Protein AF-A0AAC9FLJ7-F1 (afdb_monomer_lite)

Sequence (119 aa):
MMAVKTKLELVAYHLITGGRGGVSALTGLAKLRDLNLRNGVSDLRAAGVSICDEYFEHQHSGGGIARMKRYWPESADDVLKLVALVNLKRAKRNEEPISPEQVAKYLKPYEETPTEAGE

Foldseek 3Di:
DQDDDDLLLVLLVQQLVCAPVFDWCPPPVVVVVPRDSVVSVVVLVVVVFDKDKDWDWDQDPVGDIDIIMTIHGPALVSNVVSQVVNQVRCVVRVHDGQDPVSSCVSRVSHVDDPPPPDD

Organism: Aeromonas veronii (NCBI:txid654)

pLDDT: mean 85.02, std 15.68, range [38.78, 97.75]

Structure (mmCIF, N/CA/C/O backbone):
data_AF-A0AAC9FLJ7-F1
#
_entry.id   AF-A0AAC9FLJ7-F1
#
loop_
_atom_site.group_PDB
_atom_site.id
_atom_site.type_symbol
_atom_site.label_atom_id
_atom_site.label_alt_id
_atom_site.label_comp_id
_atom_site.label_asym_id
_atom_site.label_entity_id
_atom_site.label_seq_id
_atom_site.pdbx_PDB_ins_code
_atom_site.Cartn_x
_atom_site.Cartn_y
_atom_site.Cartn_z
_atom_site.occupancy
_atom_site.B_iso_or_equiv
_atom_site.auth_seq_id
_atom_site.auth_comp_id
_atom_site.auth_asym_id
_atom_site.auth_atom_id
_atom_site.pdbx_PDB_model_num
ATOM 1 N N . MET A 1 1 ? 0.518 -17.048 20.898 1.00 41.00 1 MET A N 1
ATOM 2 C CA . MET A 1 1 ? 1.008 -17.166 19.506 1.00 41.00 1 MET A CA 1
ATOM 3 C C . MET A 1 1 ? 0.953 -15.776 18.891 1.00 41.00 1 MET A C 1
ATOM 5 O O . MET A 1 1 ? -0.139 -15.230 18.813 1.00 41.00 1 MET A O 1
ATOM 9 N N . MET A 1 2 ? 2.087 -15.158 18.546 1.00 47.44 2 MET A N 1
ATOM 10 C CA . MET A 1 2 ? 2.060 -13.887 17.811 1.00 47.44 2 MET A CA 1
ATOM 11 C C . MET A 1 2 ? 1.547 -14.166 16.399 1.00 47.44 2 MET A C 1
ATOM 13 O O . MET A 1 2 ? 2.161 -14.929 15.656 1.00 47.44 2 MET A O 1
ATOM 17 N N . ALA A 1 3 ? 0.383 -13.621 16.055 1.00 60.41 3 ALA A N 1
ATOM 18 C CA . ALA A 1 3 ? -0.174 -13.775 14.721 1.00 60.41 3 ALA A CA 1
ATOM 19 C C . ALA A 1 3 ? 0.723 -13.040 13.712 1.00 60.41 3 ALA A C 1
ATOM 21 O O . ALA A 1 3 ? 1.057 -11.872 13.886 1.00 60.41 3 ALA A O 1
ATOM 22 N N . VAL A 1 4 ? 1.146 -13.740 12.664 1.00 69.19 4 VAL A N 1
ATOM 23 C CA . VAL A 1 4 ? 2.045 -13.189 11.643 1.00 69.19 4 VAL A CA 1
ATOM 24 C C . VAL A 1 4 ? 1.285 -12.162 10.796 1.00 69.19 4 VAL A C 1
ATOM 26 O O . VAL A 1 4 ? 0.116 -12.369 10.458 1.00 69.19 4 VAL A O 1
ATOM 29 N N . LYS A 1 5 ? 1.939 -11.048 10.438 1.00 76.88 5 LYS A N 1
ATOM 30 C CA . LYS A 1 5 ? 1.379 -10.061 9.500 1.00 76.88 5 LYS A CA 1
ATOM 31 C C . LYS A 1 5 ? 0.983 -10.742 8.193 1.00 76.88 5 LYS A C 1
ATOM 33 O O . LYS A 1 5 ? 1.746 -11.525 7.628 1.00 76.88 5 LYS A O 1
ATOM 38 N N . THR A 1 6 ? -0.213 -10.436 7.699 1.00 83.00 6 THR A N 1
ATOM 39 C CA . THR A 1 6 ? -0.684 -11.034 6.440 1.00 83.00 6 THR A CA 1
ATOM 40 C C . THR A 1 6 ? 0.058 -10.433 5.248 1.00 83.00 6 THR A C 1
ATOM 42 O O . THR A 1 6 ? 0.467 -9.274 5.290 1.00 83.00 6 THR A O 1
ATOM 45 N N . LYS A 1 7 ? 0.180 -11.187 4.149 1.00 84.88 7 LYS A N 1
ATOM 46 C CA . LYS A 1 7 ? 0.806 -10.680 2.915 1.00 84.88 7 LYS A CA 1
ATOM 47 C C . LYS A 1 7 ? 0.145 -9.384 2.431 1.00 84.88 7 LYS A C 1
ATOM 49 O O . LYS A 1 7 ? 0.835 -8.421 2.120 1.00 84.88 7 LYS A O 1
ATOM 54 N N . LEU A 1 8 ? -1.188 -9.345 2.442 1.00 88.31 8 LEU A N 1
ATOM 55 C CA . LEU A 1 8 ? -1.965 -8.185 2.005 1.00 88.31 8 LEU A CA 1
ATOM 56 C C . LEU A 1 8 ? -1.710 -6.944 2.874 1.00 88.31 8 LEU A C 1
ATOM 58 O O . LEU A 1 8 ? -1.588 -5.841 2.356 1.00 88.31 8 LEU A O 1
ATOM 62 N N . GLU A 1 9 ? -1.574 -7.127 4.189 1.00 90.94 9 GLU A N 1
ATOM 63 C CA . GLU A 1 9 ? -1.222 -6.043 5.112 1.00 90.94 9 GLU A CA 1
ATOM 64 C C . GLU A 1 9 ? 0.174 -5.488 4.840 1.00 90.94 9 GLU A C 1
ATOM 66 O O . GLU A 1 9 ? 0.360 -4.277 4.864 1.00 90.94 9 GLU A O 1
ATOM 71 N N . LEU A 1 10 ? 1.152 -6.358 4.573 1.00 89.56 10 LEU A N 1
ATOM 72 C CA . LEU A 1 10 ? 2.508 -5.925 4.241 1.00 89.56 10 LEU A CA 1
ATOM 73 C C . LEU A 1 10 ? 2.520 -5.129 2.936 1.00 89.56 10 LEU A C 1
ATOM 75 O O . LEU A 1 10 ? 3.129 -4.066 2.886 1.00 89.56 10 LEU A O 1
ATOM 79 N N . VAL A 1 11 ? 1.809 -5.598 1.905 1.00 90.81 11 VAL A N 1
ATOM 80 C CA . VAL A 1 11 ? 1.676 -4.863 0.639 1.00 90.81 11 VAL A CA 1
ATOM 81 C C . VAL A 1 11 ? 1.020 -3.502 0.862 1.00 90.81 11 VAL A C 1
ATOM 83 O O . VAL A 1 11 ? 1.559 -2.495 0.404 1.00 90.81 11 VAL A O 1
ATOM 86 N N . ALA A 1 12 ? -0.087 -3.455 1.608 1.00 93.81 12 ALA A N 1
ATOM 87 C CA . ALA A 1 12 ? -0.755 -2.202 1.934 1.00 93.81 12 ALA A CA 1
ATOM 88 C C . ALA A 1 12 ? 0.180 -1.250 2.686 1.00 93.81 12 ALA A C 1
ATOM 90 O O . ALA A 1 12 ? 0.339 -0.110 2.268 1.00 93.81 12 ALA A O 1
ATOM 91 N N . TYR A 1 13 ? 0.865 -1.737 3.727 1.00 93.19 13 TYR A N 1
ATOM 92 C CA . TYR A 1 13 ? 1.820 -0.955 4.508 1.00 93.19 13 TYR A CA 1
ATOM 93 C C . TYR A 1 13 ? 2.966 -0.401 3.650 1.00 93.19 13 TYR A C 1
ATOM 95 O O . TYR A 1 13 ? 3.334 0.764 3.782 1.00 93.19 13 TYR A O 1
ATOM 103 N N . HIS A 1 14 ? 3.501 -1.199 2.727 1.00 91.62 14 HIS A N 1
ATOM 104 C CA . HIS A 1 14 ? 4.546 -0.731 1.824 1.00 91.62 14 HIS A CA 1
ATOM 105 C C . HIS A 1 14 ? 4.042 0.361 0.873 1.00 91.62 14 HIS A C 1
ATOM 107 O O . HIS A 1 14 ? 4.728 1.372 0.730 1.00 91.62 14 HIS A O 1
ATOM 113 N N . LEU A 1 15 ? 2.839 0.225 0.305 1.00 93.69 15 LEU A N 1
ATOM 114 C CA . LEU A 1 15 ? 2.234 1.250 -0.557 1.00 93.69 15 LEU A CA 1
ATOM 115 C C . LEU A 1 15 ? 2.066 2.597 0.164 1.00 93.69 15 LEU A C 1
ATOM 117 O O . LEU A 1 15 ? 2.451 3.623 -0.393 1.00 93.69 15 LEU A O 1
ATOM 121 N N . ILE A 1 16 ? 1.577 2.608 1.412 1.00 95.00 16 ILE A N 1
ATOM 122 C CA . ILE A 1 16 ? 1.467 3.859 2.191 1.00 95.00 16 ILE A CA 1
ATOM 123 C C . ILE A 1 16 ? 2.838 4.467 2.493 1.00 95.00 16 ILE A C 1
ATOM 125 O O . ILE A 1 16 ? 3.019 5.673 2.362 1.00 95.00 16 ILE A O 1
ATOM 129 N N . THR A 1 17 ? 3.821 3.644 2.871 1.00 92.62 17 THR A N 1
ATOM 130 C CA . THR A 1 17 ? 5.171 4.151 3.175 1.00 92.62 17 THR A CA 1
ATOM 131 C C . THR A 1 17 ? 5.928 4.650 1.945 1.00 92.62 17 THR A C 1
ATOM 133 O O . THR A 1 17 ? 6.757 5.544 2.081 1.00 92.62 17 THR A O 1
ATOM 136 N N . GLY A 1 18 ? 5.658 4.085 0.763 1.00 91.06 18 GLY A N 1
ATOM 137 C CA . GLY A 1 18 ? 6.264 4.511 -0.499 1.00 91.06 18 GLY A CA 1
ATOM 138 C C . GLY A 1 18 ? 5.628 5.774 -1.082 1.00 91.06 18 GLY A C 1
ATOM 139 O O . GLY A 1 18 ? 6.290 6.501 -1.823 1.00 91.06 18 GLY A O 1
ATOM 140 N N . GLY A 1 19 ? 4.367 6.062 -0.735 1.00 91.69 19 GLY A N 1
ATOM 141 C CA . GLY A 1 19 ? 3.639 7.230 -1.235 1.00 91.69 19 GLY A CA 1
ATOM 142 C C . GLY A 1 19 ? 3.657 7.314 -2.767 1.00 91.69 19 GLY A C 1
ATOM 143 O O . GLY A 1 19 ? 3.702 6.288 -3.448 1.00 91.69 19 GLY A O 1
ATOM 144 N N . ARG A 1 20 ? 3.696 8.539 -3.310 1.00 92.12 20 ARG A N 1
ATOM 145 C CA . ARG A 1 20 ? 3.835 8.784 -4.760 1.00 92.12 20 ARG A CA 1
ATOM 146 C C . ARG A 1 20 ? 5.184 8.345 -5.344 1.00 92.12 20 ARG A C 1
ATOM 148 O O . ARG A 1 20 ? 5.287 8.167 -6.550 1.00 92.12 20 ARG A O 1
ATOM 155 N N . GLY A 1 21 ? 6.208 8.135 -4.509 1.00 89.75 21 GLY A N 1
ATOM 156 C CA . GLY A 1 21 ? 7.485 7.551 -4.945 1.00 89.75 21 GLY A CA 1
ATOM 157 C C . GLY A 1 21 ? 7.361 6.075 -5.339 1.00 89.75 21 GLY A C 1
ATOM 158 O O . GLY A 1 21 ? 8.236 5.537 -6.018 1.00 89.75 21 GLY A O 1
ATOM 159 N N . GLY A 1 22 ? 6.256 5.443 -4.941 1.00 90.56 22 GLY A N 1
ATOM 160 C CA . GLY A 1 22 ? 5.875 4.095 -5.309 1.00 90.56 22 GLY A CA 1
ATOM 161 C C . GLY A 1 22 ? 6.759 3.001 -4.721 1.00 90.56 22 GLY A C 1
ATOM 162 O O . GLY A 1 22 ? 7.828 3.217 -4.154 1.00 90.56 22 GLY A O 1
ATOM 163 N N . VAL A 1 23 ? 6.279 1.772 -4.858 1.00 91.00 23 VAL A N 1
ATOM 164 C CA . VAL A 1 23 ? 6.972 0.559 -4.428 1.00 91.00 23 VAL A CA 1
ATOM 165 C C . VAL A 1 23 ? 7.085 -0.416 -5.581 1.00 91.00 23 VAL A C 1
ATOM 167 O O . VAL A 1 23 ? 6.190 -0.550 -6.409 1.00 91.00 23 VAL A O 1
ATOM 170 N N . SER A 1 24 ? 8.202 -1.123 -5.637 1.00 88.00 24 SER A N 1
ATOM 171 C CA . SER A 1 24 ? 8.443 -2.198 -6.592 1.00 88.00 24 SER A CA 1
ATOM 172 C C . SER A 1 24 ? 8.827 -3.473 -5.851 1.00 88.00 24 SER A C 1
ATOM 174 O O . SER A 1 24 ? 9.052 -3.468 -4.640 1.00 88.00 24 SER A O 1
ATOM 176 N N . ALA A 1 25 ? 8.962 -4.579 -6.581 1.00 79.38 25 ALA A N 1
ATOM 177 C CA . ALA A 1 25 ? 9.468 -5.819 -5.996 1.00 79.38 25 ALA A CA 1
ATOM 178 C C . ALA A 1 25 ? 10.900 -5.681 -5.422 1.00 79.38 25 ALA A C 1
ATOM 180 O O . ALA A 1 25 ? 11.312 -6.517 -4.622 1.00 79.38 25 ALA A O 1
ATOM 181 N N . LEU A 1 26 ? 11.640 -4.620 -5.779 1.00 77.31 26 LEU A N 1
ATOM 182 C CA . LEU A 1 26 ? 12.977 -4.329 -5.247 1.00 77.31 26 LEU A CA 1
ATOM 183 C C . LEU A 1 26 ? 12.936 -3.644 -3.874 1.00 77.31 26 LEU A C 1
ATOM 185 O O . LEU A 1 26 ? 13.779 -3.905 -3.016 1.00 77.31 26 LEU A O 1
ATOM 189 N N . THR A 1 27 ? 11.969 -2.753 -3.648 1.00 65.06 27 THR A N 1
ATOM 190 C CA . THR A 1 27 ? 11.897 -1.919 -2.442 1.00 65.06 27 THR A CA 1
ATOM 191 C C . THR A 1 27 ? 11.270 -2.714 -1.296 1.00 65.06 27 THR A C 1
ATOM 193 O O . THR A 1 27 ? 10.072 -2.971 -1.304 1.00 65.06 27 THR A O 1
ATOM 196 N N . GLY A 1 28 ? 12.071 -3.144 -0.317 1.00 51.44 28 GLY A N 1
ATOM 197 C CA . GLY A 1 28 ? 11.617 -3.761 0.943 1.00 51.44 28 GLY A CA 1
ATOM 198 C C . GLY A 1 28 ? 11.099 -5.207 0.860 1.00 51.44 28 GLY A C 1
ATOM 199 O O . GLY A 1 28 ? 11.167 -5.930 1.853 1.00 51.44 28 GLY A O 1
ATOM 200 N N . LEU A 1 29 ? 10.657 -5.665 -0.315 1.00 55.97 29 LEU A N 1
ATOM 201 C CA . LEU A 1 29 ? 10.019 -6.977 -0.502 1.00 55.97 29 LEU A CA 1
ATOM 202 C C . LEU A 1 29 ? 10.985 -8.110 -0.834 1.00 55.97 29 LEU A C 1
ATOM 204 O O . LEU A 1 29 ? 10.654 -9.273 -0.624 1.00 55.97 29 LEU A O 1
ATOM 208 N N . ALA A 1 30 ? 12.207 -7.785 -1.255 1.00 52.59 30 ALA A N 1
ATOM 209 C CA . ALA A 1 30 ? 13.240 -8.770 -1.573 1.00 52.59 30 ALA A CA 1
ATOM 210 C C . ALA A 1 30 ? 13.612 -9.678 -0.379 1.00 52.59 30 ALA A C 1
ATOM 212 O O . ALA A 1 30 ? 14.113 -10.783 -0.568 1.00 52.59 30 ALA A O 1
ATOM 213 N N . LYS A 1 31 ? 13.349 -9.234 0.862 1.00 50.66 31 LY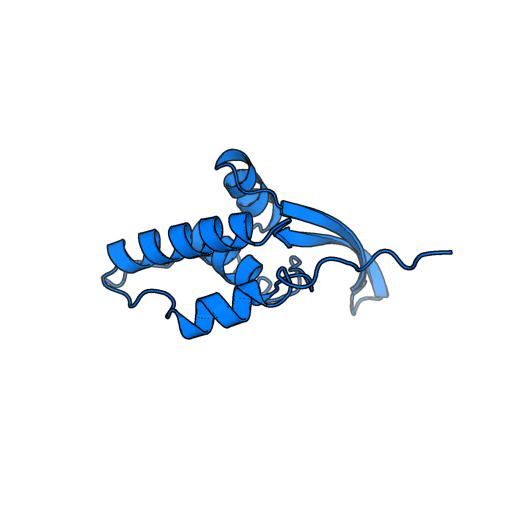S A N 1
ATOM 214 C CA . LYS A 1 31 ? 13.577 -10.022 2.087 1.00 50.66 31 LYS A CA 1
ATOM 215 C C . LYS A 1 31 ? 12.381 -10.900 2.488 1.00 50.66 31 LYS A C 1
ATOM 217 O O . LYS A 1 31 ? 12.520 -11.736 3.376 1.00 50.66 31 LYS A O 1
ATOM 222 N N . LEU A 1 32 ? 11.221 -10.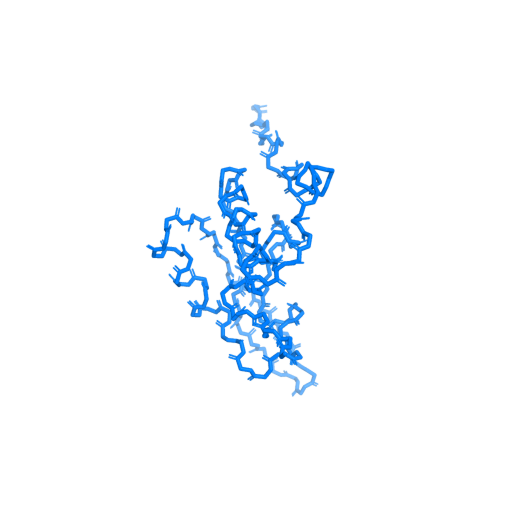739 1.848 1.00 59.75 32 LEU A N 1
ATOM 223 C CA . LEU A 1 32 ? 9.988 -11.466 2.152 1.00 59.75 32 LEU A CA 1
ATOM 224 C C . LEU A 1 32 ? 9.749 -12.518 1.061 1.00 59.75 32 LEU A C 1
ATOM 226 O O . LEU A 1 32 ? 9.028 -12.272 0.098 1.00 59.75 32 LEU A O 1
ATOM 230 N N . ARG A 1 33 ? 10.381 -13.690 1.229 1.00 55.66 33 ARG A N 1
ATOM 231 C CA . ARG A 1 33 ? 10.519 -14.770 0.223 1.00 55.66 33 ARG A CA 1
ATOM 232 C C . ARG A 1 33 ? 9.221 -15.235 -0.463 1.00 55.66 33 ARG A C 1
ATOM 234 O O . ARG A 1 33 ? 9.304 -15.767 -1.560 1.00 55.66 33 ARG A O 1
ATOM 241 N N . ASP A 1 34 ? 8.051 -14.982 0.127 1.00 60.25 34 ASP A N 1
ATOM 242 C CA . ASP A 1 34 ? 6.743 -15.396 -0.404 1.00 60.25 34 ASP A CA 1
ATOM 243 C C . ASP A 1 34 ? 5.817 -14.235 -0.816 1.00 60.25 34 ASP A C 1
ATOM 245 O O . ASP A 1 34 ? 4.627 -14.454 -1.097 1.00 60.25 34 ASP A O 1
ATOM 249 N N . LEU A 1 35 ? 6.302 -12.988 -0.795 1.00 67.62 35 LEU A N 1
ATOM 250 C CA . LEU A 1 35 ? 5.475 -11.823 -1.097 1.00 67.62 35 LEU A CA 1
ATOM 251 C C . LEU A 1 35 ? 5.506 -11.494 -2.593 1.00 67.62 35 LEU A C 1
ATOM 253 O O . LEU A 1 35 ? 6.430 -10.866 -3.103 1.00 67.62 35 LEU A O 1
ATOM 257 N N . ASN A 1 36 ? 4.444 -11.873 -3.300 1.00 78.94 36 ASN A N 1
ATOM 258 C CA . ASN A 1 36 ? 4.219 -11.423 -4.667 1.00 78.94 36 ASN A CA 1
ATOM 259 C C . ASN A 1 36 ? 3.477 -10.077 -4.641 1.00 78.94 36 ASN A C 1
ATOM 261 O O . ASN A 1 36 ? 2.251 -10.042 -4.509 1.00 78.94 36 ASN A O 1
ATOM 265 N N . LEU A 1 37 ? 4.230 -8.974 -4.762 1.00 83.88 37 LEU A N 1
ATOM 266 C CA . LEU A 1 37 ? 3.685 -7.610 -4.779 1.00 83.88 37 LEU A CA 1
ATOM 267 C C . LEU A 1 37 ? 2.560 -7.453 -5.801 1.00 83.88 37 LEU A C 1
ATOM 269 O O . LEU A 1 37 ? 1.530 -6.867 -5.496 1.00 83.88 37 LEU A O 1
ATOM 273 N N . ARG A 1 38 ? 2.737 -8.011 -7.003 1.00 87.44 38 ARG A N 1
ATOM 274 C CA . ARG A 1 38 ? 1.758 -7.904 -8.087 1.00 87.44 38 ARG A CA 1
ATOM 275 C C . ARG A 1 38 ? 0.432 -8.564 -7.713 1.00 87.44 38 ARG A C 1
ATOM 277 O O . ARG A 1 38 ? -0.622 -7.992 -7.986 1.00 87.44 38 ARG A O 1
ATOM 284 N N . ASN A 1 39 ? 0.477 -9.733 -7.076 1.00 88.62 39 ASN A N 1
ATOM 285 C CA . ASN A 1 39 ? -0.737 -10.411 -6.621 1.00 88.62 39 ASN A CA 1
ATOM 286 C C . ASN A 1 39 ? -1.419 -9.606 -5.512 1.00 88.62 39 ASN A C 1
ATOM 288 O O . ASN A 1 39 ? -2.608 -9.341 -5.614 1.00 88.62 39 ASN A O 1
ATOM 292 N N . GLY A 1 40 ? -0.664 -9.111 -4.525 1.00 89.94 40 GLY A N 1
ATOM 293 C CA . GLY A 1 40 ? -1.243 -8.278 -3.467 1.00 89.94 40 GLY A CA 1
ATOM 294 C C . GLY A 1 40 ? -1.840 -6.965 -3.985 1.00 89.94 40 GLY A C 1
ATOM 295 O O . GLY A 1 40 ? -2.903 -6.561 -3.533 1.00 89.94 40 GLY A O 1
ATOM 296 N N . VAL A 1 41 ? -1.213 -6.321 -4.974 1.00 92.50 41 VAL A N 1
ATOM 297 C CA . VAL A 1 41 ? -1.792 -5.154 -5.666 1.00 92.50 41 VAL A CA 1
ATOM 298 C C . VAL A 1 41 ? -3.089 -5.528 -6.384 1.00 92.50 41 VAL A C 1
ATOM 300 O O . VAL A 1 41 ? -4.048 -4.763 -6.350 1.00 92.50 41 VAL A O 1
ATOM 303 N N . SER A 1 42 ? -3.142 -6.704 -7.012 1.00 93.31 42 SER A N 1
ATOM 304 C CA . SER A 1 42 ? -4.355 -7.191 -7.680 1.00 93.31 42 SER A CA 1
ATOM 305 C C . SER A 1 42 ? -5.487 -7.431 -6.675 1.00 93.31 42 SER A C 1
ATOM 307 O O . SER A 1 42 ? -6.610 -6.995 -6.916 1.00 93.31 42 SER A O 1
ATOM 309 N N . ASP A 1 43 ? -5.180 -8.023 -5.517 1.00 93.69 43 ASP A N 1
ATOM 310 C CA . ASP A 1 43 ? -6.138 -8.227 -4.425 1.00 93.69 43 ASP A CA 1
ATOM 311 C C . ASP A 1 43 ? -6.657 -6.891 -3.859 1.00 93.69 43 ASP A C 1
ATOM 313 O O . ASP A 1 43 ? -7.846 -6.748 -3.582 1.00 93.69 43 ASP A O 1
ATOM 317 N N . LEU A 1 44 ? -5.786 -5.885 -3.715 1.00 94.81 44 LEU A N 1
ATOM 318 C CA . LEU A 1 44 ? -6.174 -4.548 -3.247 1.00 94.81 44 LEU A CA 1
ATOM 319 C C . LEU A 1 44 ? -7.064 -3.809 -4.253 1.00 94.81 44 LEU A C 1
ATOM 321 O O . LEU A 1 44 ? -8.038 -3.174 -3.851 1.00 94.81 44 LEU A O 1
ATOM 325 N N . ARG A 1 45 ? -6.778 -3.932 -5.555 1.00 96.88 45 ARG A N 1
ATOM 326 C CA . ARG A 1 45 ? -7.646 -3.396 -6.616 1.00 96.88 45 ARG A CA 1
ATOM 327 C C . ARG A 1 45 ? -9.021 -4.056 -6.594 1.00 96.88 45 AR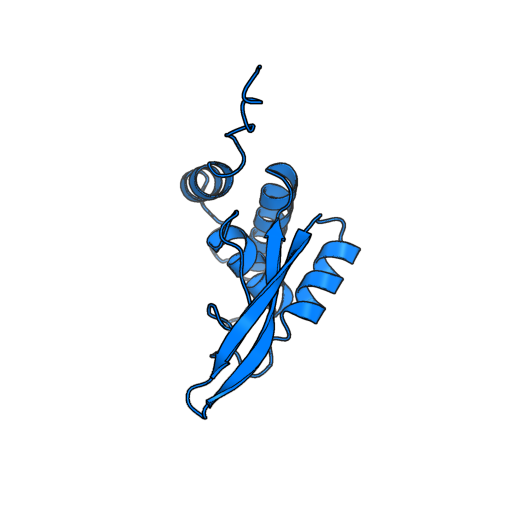G A C 1
ATOM 329 O O . ARG A 1 45 ? -10.029 -3.360 -6.665 1.00 96.88 45 ARG A O 1
ATOM 336 N N . ALA A 1 46 ? -9.074 -5.377 -6.416 1.00 95.44 46 ALA A N 1
ATOM 337 C CA . ALA A 1 46 ? -10.334 -6.102 -6.255 1.00 95.44 46 ALA A CA 1
ATOM 338 C C . ALA A 1 46 ? -11.114 -5.667 -4.997 1.00 95.44 46 ALA A C 1
ATOM 340 O O . ALA A 1 46 ? -12.339 -5.740 -4.978 1.00 95.44 46 ALA A O 1
ATOM 341 N N . ALA A 1 47 ? -10.418 -5.170 -3.969 1.00 92.38 47 ALA A N 1
ATOM 342 C CA . ALA A 1 47 ? -11.011 -4.584 -2.769 1.00 92.38 47 ALA A CA 1
ATOM 343 C C . ALA A 1 47 ? -11.372 -3.085 -2.906 1.00 92.38 47 ALA A C 1
ATOM 345 O O . ALA A 1 47 ? -11.766 -2.467 -1.917 1.00 92.38 47 ALA A O 1
ATOM 346 N N . GLY A 1 48 ? -11.248 -2.493 -4.101 1.00 95.06 48 GLY A N 1
ATOM 347 C CA . GLY A 1 48 ? -11.671 -1.115 -4.382 1.00 95.06 48 GLY A CA 1
ATOM 348 C C . GLY A 1 48 ? -10.630 -0.030 -4.086 1.00 95.06 48 GLY A C 1
ATOM 349 O O . GLY A 1 48 ? -10.996 1.139 -3.937 1.00 95.06 48 GLY A O 1
ATOM 350 N N . VAL A 1 49 ? -9.347 -0.389 -3.974 1.00 97.19 49 VAL A N 1
ATOM 351 C CA . VAL A 1 49 ? -8.243 0.581 -3.883 1.00 97.19 49 VAL A CA 1
ATOM 352 C C . VAL A 1 49 ? -7.709 0.876 -5.281 1.00 97.19 49 VAL A C 1
ATOM 354 O O . VAL A 1 49 ? -7.226 -0.036 -5.960 1.00 97.19 49 VAL A O 1
ATOM 357 N N . SER A 1 50 ? -7.735 2.141 -5.695 1.00 97.75 50 SER A N 1
ATOM 358 C CA . SER A 1 50 ? -7.073 2.541 -6.931 1.00 97.75 50 SER A CA 1
ATOM 359 C C . SER A 1 50 ? -5.566 2.653 -6.715 1.00 97.75 50 SER A C 1
ATOM 361 O O . SER A 1 50 ? -5.070 3.347 -5.826 1.00 97.75 50 SER A O 1
ATOM 363 N N . ILE A 1 51 ? -4.822 1.900 -7.522 1.00 96.25 51 ILE A N 1
ATOM 364 C CA . ILE A 1 51 ? -3.362 1.818 -7.464 1.00 96.25 51 ILE A CA 1
ATOM 365 C C . ILE A 1 51 ? -2.860 2.035 -8.883 1.00 96.25 51 ILE A C 1
ATOM 367 O O . ILE A 1 51 ? -3.190 1.239 -9.764 1.00 96.25 51 ILE A O 1
ATOM 371 N N . CYS A 1 52 ? -2.055 3.067 -9.099 1.00 96.88 52 CYS A N 1
ATOM 372 C CA . CYS A 1 52 ? -1.368 3.330 -10.357 1.00 96.88 52 CYS A CA 1
ATOM 373 C C . CYS A 1 52 ? -0.159 2.401 -10.518 1.00 96.88 52 CYS A C 1
ATOM 375 O O . CYS A 1 52 ? 0.366 1.867 -9.535 1.00 96.88 52 CYS A O 1
ATOM 377 N N . ASP A 1 53 ? 0.291 2.203 -11.758 1.00 95.25 53 ASP A N 1
ATOM 378 C CA . ASP A 1 53 ? 1.544 1.508 -12.026 1.00 95.25 53 ASP A CA 1
ATOM 379 C C . ASP A 1 53 ? 2.294 2.049 -13.244 1.00 95.25 53 ASP A C 1
ATOM 381 O O . ASP A 1 53 ? 1.682 2.472 -14.220 1.00 95.25 53 ASP A O 1
ATOM 385 N N . GLU A 1 54 ? 3.626 1.987 -13.193 1.00 95.44 54 GLU A N 1
ATOM 386 C CA . GLU A 1 54 ? 4.504 2.240 -14.340 1.00 95.44 54 GLU A CA 1
ATOM 387 C C . GLU A 1 54 ? 5.574 1.160 -14.468 1.00 95.44 54 GLU A C 1
ATOM 389 O O . GLU A 1 54 ? 5.986 0.528 -13.487 1.00 95.44 54 GLU A O 1
ATOM 394 N N . TYR A 1 55 ? 6.052 0.972 -15.696 1.00 93.44 55 TYR A N 1
ATOM 395 C CA . TYR A 1 55 ? 7.228 0.158 -15.950 1.00 93.44 55 TYR A CA 1
ATOM 396 C C . TYR A 1 55 ? 8.503 0.986 -15.810 1.00 93.44 55 TYR A C 1
ATOM 398 O O . TYR A 1 55 ? 8.585 2.087 -16.340 1.00 93.44 55 TYR A O 1
ATOM 406 N N . PHE A 1 56 ? 9.527 0.398 -15.200 1.00 90.38 56 PHE A N 1
ATOM 407 C CA . PHE A 1 56 ? 10.885 0.929 -15.190 1.00 90.38 56 PHE A CA 1
ATOM 408 C C . PHE A 1 56 ? 11.893 -0.184 -15.482 1.00 90.38 56 PHE A C 1
ATOM 410 O O . PHE A 1 56 ? 11.605 -1.372 -15.302 1.00 90.38 56 PHE A O 1
ATOM 417 N N . GLU A 1 57 ? 13.075 0.202 -15.943 1.00 92.00 57 GLU A N 1
ATOM 418 C CA . GLU A 1 57 ? 14.183 -0.716 -16.178 1.00 92.00 57 GLU A CA 1
ATOM 419 C C . GLU A 1 57 ? 15.102 -0.763 -14.958 1.00 92.00 57 GLU A C 1
ATOM 421 O O . GLU A 1 57 ? 15.425 0.257 -14.349 1.00 92.00 57 GLU A O 1
ATOM 426 N N . HIS A 1 58 ? 15.516 -1.969 -14.585 1.00 87.00 58 HIS A N 1
ATOM 427 C CA . HIS A 1 58 ? 16.463 -2.209 -13.511 1.00 87.00 58 HIS A CA 1
ATOM 428 C C . HIS A 1 58 ? 17.614 -3.064 -14.026 1.00 87.00 58 HIS A C 1
ATOM 430 O O . HIS A 1 58 ? 17.411 -4.204 -14.445 1.00 87.00 58 HIS A O 1
ATOM 436 N N . GLN A 1 59 ? 18.828 -2.530 -13.964 1.00 87.00 59 GLN A N 1
ATOM 437 C CA . GLN A 1 59 ? 20.028 -3.293 -14.274 1.00 87.00 59 GLN A CA 1
ATOM 438 C C . GLN A 1 59 ? 20.423 -4.146 -13.065 1.00 87.00 59 GLN A C 1
ATOM 440 O O . GLN A 1 59 ? 20.679 -3.620 -11.981 1.00 87.00 59 GLN A O 1
ATOM 445 N N . HIS A 1 60 ? 20.478 -5.465 -13.245 1.00 77.94 60 HIS A N 1
ATOM 446 C CA . HIS A 1 60 ? 20.941 -6.370 -12.199 1.00 77.94 60 HIS A CA 1
ATOM 447 C C . HIS A 1 60 ? 22.472 -6.464 -12.190 1.00 77.94 60 HIS A C 1
ATOM 449 O O . HIS A 1 60 ? 23.128 -6.287 -13.215 1.00 77.94 60 HIS A O 1
ATOM 455 N N . SER A 1 61 ? 23.060 -6.809 -11.040 1.00 75.25 61 SER A N 1
ATOM 456 C CA . SER A 1 61 ? 24.522 -6.886 -10.855 1.00 75.25 61 SER A CA 1
ATOM 457 C C . SER A 1 61 ? 25.226 -7.847 -11.823 1.00 75.25 61 SER A C 1
ATOM 459 O O . SER A 1 61 ? 26.374 -7.625 -12.185 1.00 75.25 61 SER A O 1
ATOM 461 N N . GLY A 1 62 ? 24.528 -8.889 -12.284 1.00 80.44 62 GLY A N 1
ATOM 462 C CA . GLY A 1 62 ? 24.981 -9.793 -13.354 1.00 80.44 62 GLY A CA 1
ATOM 463 C C . GLY A 1 62 ? 24.910 -9.248 -14.796 1.00 80.44 62 GLY A C 1
ATOM 464 O O . GLY A 1 62 ? 25.070 -10.033 -15.722 1.00 80.44 62 GLY A O 1
ATOM 465 N N . GLY A 1 63 ? 24.621 -7.958 -15.009 1.00 81.25 63 GLY A N 1
ATOM 466 C CA . GLY A 1 63 ? 24.764 -7.279 -16.305 1.00 81.25 63 GLY A CA 1
ATOM 467 C C . GLY A 1 63 ? 23.530 -7.218 -17.216 1.00 81.25 63 GLY A C 1
ATOM 468 O O . GLY A 1 63 ? 23.587 -6.543 -18.239 1.00 81.25 63 GLY A O 1
ATOM 469 N N . GLY A 1 64 ? 22.414 -7.861 -16.871 1.00 86.44 64 GLY A N 1
ATOM 470 C CA . GLY A 1 64 ? 21.173 -7.799 -17.650 1.00 86.44 64 GLY A CA 1
ATOM 471 C C . GLY A 1 64 ? 20.198 -6.732 -17.150 1.00 86.44 64 GLY A C 1
ATOM 472 O O . GLY A 1 64 ? 20.269 -6.269 -16.009 1.00 86.44 64 GLY A O 1
ATOM 473 N N . ILE A 1 65 ? 19.263 -6.349 -18.021 1.00 87.94 65 ILE A N 1
ATOM 474 C CA . ILE A 1 65 ? 18.198 -5.385 -17.728 1.00 87.94 65 ILE A CA 1
ATOM 475 C C . ILE A 1 65 ? 16.893 -6.149 -17.498 1.00 87.94 65 ILE A C 1
ATOM 477 O O . ILE A 1 65 ? 16.444 -6.913 -18.350 1.00 87.94 65 ILE A O 1
ATOM 481 N N . ALA A 1 66 ? 16.273 -5.930 -16.342 1.00 86.56 66 ALA A N 1
ATOM 482 C CA . ALA A 1 66 ? 14.952 -6.436 -16.008 1.00 86.56 66 ALA A CA 1
ATOM 483 C C . ALA A 1 66 ? 13.924 -5.303 -16.078 1.00 86.56 66 ALA A C 1
ATOM 485 O O . ALA A 1 66 ? 14.093 -4.255 -15.455 1.00 86.56 66 ALA A O 1
ATOM 486 N N . ARG A 1 67 ? 12.817 -5.530 -16.790 1.00 89.00 67 ARG A N 1
ATOM 487 C CA . ARG A 1 67 ? 11.680 -4.605 -16.801 1.00 89.00 67 ARG A CA 1
ATOM 488 C C . ARG A 1 67 ? 10.758 -4.918 -15.625 1.00 89.00 67 ARG A C 1
ATOM 490 O O . ARG A 1 67 ? 10.227 -6.022 -15.518 1.00 89.00 67 ARG A O 1
ATOM 497 N N . MET A 1 68 ? 10.564 -3.950 -14.739 1.00 88.19 68 MET A N 1
ATOM 498 C CA . MET A 1 68 ? 9.835 -4.110 -13.480 1.00 88.19 68 MET A CA 1
ATOM 499 C C . MET A 1 68 ? 8.687 -3.110 -13.378 1.00 88.19 68 MET A C 1
ATOM 501 O O . MET A 1 68 ? 8.675 -2.108 -14.085 1.00 88.19 68 MET A O 1
ATOM 505 N N . LYS A 1 69 ? 7.714 -3.386 -12.502 1.00 90.75 69 LYS A N 1
ATOM 506 C CA . LYS A 1 69 ? 6.623 -2.454 -12.194 1.00 90.75 69 LYS A CA 1
ATOM 507 C C . LYS A 1 69 ? 6.838 -1.759 -10.858 1.00 90.75 69 LYS A C 1
ATOM 509 O O . LYS A 1 69 ? 7.237 -2.401 -9.879 1.00 90.75 69 LYS A O 1
ATOM 514 N N . ARG A 1 70 ? 6.520 -0.470 -10.831 1.00 92.81 70 ARG A N 1
ATOM 515 C CA . ARG A 1 70 ? 6.364 0.351 -9.632 1.00 92.81 70 ARG A CA 1
ATOM 516 C C . ARG A 1 70 ? 4.883 0.669 -9.449 1.00 92.81 70 ARG A C 1
ATOM 518 O O . ARG A 1 70 ? 4.197 0.884 -10.438 1.00 92.81 70 ARG A O 1
ATOM 525 N N . TYR A 1 71 ? 4.416 0.674 -8.205 1.00 95.00 71 TYR A N 1
ATOM 526 C CA . TYR A 1 71 ? 3.014 0.855 -7.832 1.00 95.00 71 TYR A CA 1
ATOM 527 C C . TYR A 1 71 ? 2.865 1.939 -6.765 1.00 95.00 71 TYR A C 1
ATOM 529 O O . TYR A 1 71 ? 3.668 1.970 -5.834 1.00 95.00 71 TYR A O 1
ATOM 537 N N . TRP A 1 72 ? 1.833 2.774 -6.850 1.00 96.12 72 TRP A N 1
ATOM 538 C CA . TRP A 1 72 ? 1.498 3.770 -5.823 1.00 96.12 72 TRP A CA 1
ATOM 539 C C . TRP A 1 72 ? -0.020 3.980 -5.734 1.00 96.12 72 TRP A C 1
ATOM 541 O O . TRP A 1 72 ? -0.717 3.751 -6.723 1.00 96.12 72 TRP A O 1
ATOM 551 N N . PRO A 1 73 ? -0.554 4.377 -4.564 1.00 96.94 73 PRO A N 1
ATOM 552 C CA . PRO A 1 73 ? -1.944 4.823 -4.439 1.00 96.94 73 PRO A CA 1
ATOM 553 C C . PRO A 1 73 ? -2.255 5.971 -5.407 1.00 96.94 73 PRO A C 1
ATOM 555 O O . PRO A 1 73 ? -1.403 6.827 -5.625 1.00 96.94 73 PRO A O 1
ATOM 558 N N . GLU A 1 74 ? -3.455 6.006 -5.982 1.00 96.00 74 GLU A N 1
ATOM 559 C CA . GLU A 1 74 ? -3.848 7.088 -6.899 1.00 96.00 74 GLU A CA 1
ATOM 560 C C . GLU A 1 74 ? -4.167 8.391 -6.148 1.00 96.00 74 GLU A C 1
ATOM 562 O O . GLU A 1 74 ? -3.774 9.478 -6.576 1.00 96.00 74 GLU A O 1
ATOM 567 N N . SER A 1 75 ? -4.841 8.279 -5.001 1.00 95.88 75 SER A N 1
ATOM 568 C CA . SER A 1 75 ? -5.413 9.416 -4.279 1.00 95.88 75 SER A CA 1
ATOM 569 C C . SER A 1 75 ? -5.211 9.342 -2.761 1.00 95.88 75 SER A C 1
ATOM 571 O O . SER A 1 75 ? -4.847 8.304 -2.199 1.00 95.88 75 SER A O 1
ATOM 573 N N . ALA A 1 76 ? -5.509 10.455 -2.082 1.00 95.94 76 ALA A N 1
ATOM 574 C CA . ALA A 1 76 ? -5.595 10.516 -0.625 1.00 95.94 76 ALA A CA 1
ATOM 575 C C . ALA A 1 76 ? -6.635 9.523 -0.066 1.00 95.94 76 ALA A C 1
ATOM 577 O O . ALA A 1 76 ? -6.382 8.861 0.942 1.00 95.94 76 ALA A O 1
ATOM 578 N N . ASP A 1 77 ? -7.769 9.345 -0.751 1.00 97.00 77 ASP A N 1
ATOM 579 C CA . ASP A 1 77 ? -8.793 8.371 -0.359 1.00 97.00 77 ASP A CA 1
ATOM 580 C C . ASP A 1 77 ? -8.268 6.932 -0.420 1.00 97.00 77 ASP A C 1
ATOM 582 O O . ASP A 1 77 ? -8.530 6.124 0.474 1.00 97.00 77 ASP A O 1
ATOM 586 N N . ASP A 1 78 ? -7.470 6.595 -1.434 1.00 97.38 78 ASP A N 1
ATOM 587 C CA . ASP A 1 78 ? -6.860 5.267 -1.538 1.00 97.38 78 ASP A CA 1
ATOM 588 C C . ASP A 1 78 ? -5.814 5.027 -0.447 1.00 97.38 78 ASP A C 1
ATOM 590 O O . ASP A 1 78 ? -5.739 3.927 0.107 1.00 97.38 78 ASP A O 1
ATOM 594 N N . VAL A 1 79 ? -5.068 6.064 -0.054 1.00 97.38 79 VAL A N 1
ATOM 595 C CA . VAL A 1 79 ? -4.192 6.018 1.126 1.00 97.38 79 VAL A CA 1
ATOM 596 C C . VAL A 1 79 ? -4.993 5.712 2.393 1.00 97.38 79 VAL A C 1
ATOM 598 O O . VAL A 1 79 ? -4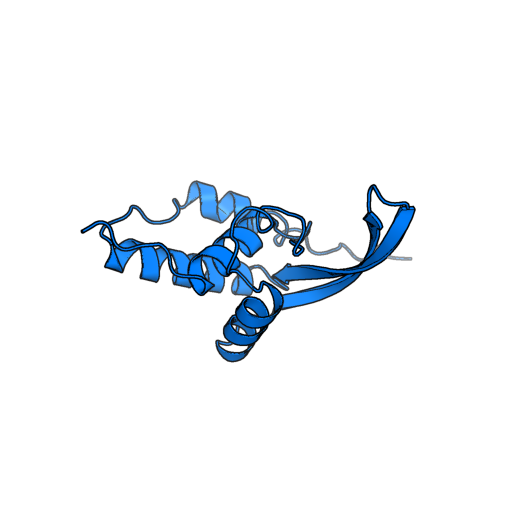.606 4.826 3.160 1.00 97.38 79 VAL A O 1
ATOM 601 N N . LEU A 1 80 ? -6.131 6.379 2.603 1.00 97.31 80 LEU A N 1
ATOM 602 C CA . LEU A 1 80 ? -6.995 6.141 3.762 1.00 97.31 80 LEU A CA 1
ATOM 603 C C . LEU A 1 80 ? -7.556 4.712 3.787 1.00 97.31 80 LEU A C 1
ATOM 605 O O . LEU A 1 80 ? -7.544 4.072 4.843 1.00 97.31 80 LEU A O 1
ATOM 609 N N . LYS A 1 81 ? -7.970 4.163 2.638 1.00 97.62 81 LYS A N 1
ATOM 610 C CA . LYS A 1 81 ? -8.404 2.755 2.532 1.00 97.62 81 LYS A CA 1
ATOM 611 C C . LYS A 1 81 ? -7.290 1.787 2.940 1.00 97.62 81 LYS A C 1
ATOM 613 O O . LYS A 1 81 ? -7.536 0.828 3.676 1.00 97.62 81 LYS A O 1
ATOM 618 N N . LEU A 1 82 ? -6.055 2.040 2.500 1.00 97.19 82 LEU A N 1
ATOM 619 C CA . LEU A 1 82 ? -4.896 1.218 2.859 1.00 97.19 82 LEU A CA 1
ATOM 620 C C . LEU A 1 82 ? -4.568 1.306 4.355 1.00 97.19 82 LEU A C 1
ATOM 622 O O . LEU A 1 82 ? -4.327 0.274 4.985 1.00 97.19 82 LEU A O 1
ATOM 626 N N . VAL A 1 83 ? -4.615 2.506 4.946 1.00 97.50 83 VAL A N 1
ATOM 627 C CA . VAL A 1 83 ? -4.459 2.708 6.398 1.00 97.50 83 VAL A CA 1
ATOM 628 C C . VAL A 1 83 ? -5.530 1.935 7.167 1.00 97.50 83 VAL A C 1
ATOM 630 O O . VAL A 1 83 ? -5.202 1.206 8.106 1.00 97.50 83 VAL A O 1
ATOM 633 N N . ALA A 1 84 ? -6.795 2.039 6.753 1.00 96.81 84 ALA A N 1
ATOM 634 C CA . ALA A 1 84 ? -7.904 1.327 7.379 1.00 96.81 84 ALA A CA 1
ATOM 635 C C . ALA A 1 84 ? -7.703 -0.195 7.325 1.00 96.81 84 ALA A C 1
ATOM 637 O O . ALA A 1 84 ? -7.900 -0.880 8.330 1.00 96.81 84 ALA A O 1
ATOM 638 N N . LEU A 1 85 ? -7.235 -0.728 6.189 1.00 95.62 85 LEU A N 1
ATOM 639 C CA . LEU A 1 85 ? -6.912 -2.147 6.050 1.00 95.62 85 LEU A CA 1
ATOM 640 C C . LEU A 1 85 ? -5.800 -2.573 7.014 1.00 95.62 85 LEU A C 1
ATOM 642 O O . LEU A 1 85 ? -5.940 -3.597 7.687 1.00 95.62 85 LEU A O 1
ATOM 646 N N . VAL A 1 86 ? -4.709 -1.806 7.112 1.00 95.12 86 VAL A N 1
ATOM 647 C CA . VAL A 1 86 ? -3.610 -2.119 8.040 1.00 95.12 86 VAL A CA 1
ATOM 648 C C . VAL A 1 86 ? -4.095 -2.074 9.486 1.00 95.12 86 VAL A C 1
ATOM 650 O O . VAL A 1 86 ? -3.865 -3.027 10.230 1.00 95.12 86 VAL A O 1
ATOM 653 N N . ASN A 1 87 ? -4.831 -1.033 9.873 1.00 95.94 87 ASN A N 1
ATOM 654 C CA . ASN A 1 87 ? -5.374 -0.891 11.223 1.00 95.94 87 ASN A CA 1
ATOM 655 C C . ASN A 1 87 ? -6.347 -2.023 11.573 1.00 95.94 87 ASN A C 1
ATOM 657 O O . ASN A 1 87 ? -6.256 -2.583 12.663 1.00 95.94 87 ASN A O 1
ATOM 661 N N . LEU A 1 88 ? -7.202 -2.447 10.636 1.00 94.25 88 LEU A N 1
ATOM 662 C CA . LEU A 1 88 ? -8.086 -3.600 10.820 1.00 94.25 88 LEU A CA 1
ATOM 663 C C . LEU A 1 88 ? -7.293 -4.886 11.104 1.00 94.25 88 LEU A C 1
ATOM 665 O O . LEU A 1 88 ? -7.691 -5.694 11.943 1.00 94.25 88 LEU A O 1
ATOM 669 N N . LYS A 1 89 ? -6.172 -5.105 10.408 1.00 91.75 89 LYS A N 1
ATOM 670 C CA . LYS A 1 89 ? -5.322 -6.289 10.620 1.00 91.75 89 LYS A CA 1
ATOM 671 C C . LYS A 1 89 ? -4.542 -6.205 11.932 1.00 91.75 89 LYS A C 1
ATOM 673 O O . LYS A 1 89 ? -4.464 -7.217 12.625 1.00 91.75 89 LYS A O 1
ATOM 678 N N . ARG A 1 90 ? -4.033 -5.025 12.298 1.00 93.31 90 ARG A N 1
ATOM 679 C CA . ARG A 1 90 ? -3.371 -4.772 13.588 1.00 93.31 90 ARG A CA 1
ATOM 680 C C . ARG A 1 90 ? -4.315 -4.967 14.771 1.00 93.31 90 ARG A C 1
ATOM 682 O O . ARG A 1 90 ? -3.958 -5.673 15.709 1.00 93.31 90 ARG A O 1
ATOM 689 N N . ALA A 1 91 ? -5.546 -4.463 14.682 1.00 92.00 91 ALA A N 1
ATOM 690 C CA . ALA A 1 91 ? -6.568 -4.637 15.713 1.00 92.00 91 ALA A CA 1
ATOM 691 C C . ALA A 1 91 ? -6.867 -6.120 15.987 1.00 92.00 91 ALA A C 1
ATOM 693 O O . ALA A 1 91 ? -6.925 -6.536 17.139 1.00 92.00 91 ALA A O 1
ATOM 694 N N . LYS A 1 92 ? -6.937 -6.960 14.940 1.00 90.31 92 LYS A N 1
ATOM 695 C CA . LYS A 1 92 ? -7.078 -8.426 15.091 1.00 90.31 92 LYS A CA 1
ATOM 696 C C . LYS A 1 92 ? -5.915 -9.091 15.837 1.00 90.31 92 LYS A C 1
ATOM 698 O O . LYS A 1 92 ? -6.031 -10.253 16.217 1.00 90.31 92 LYS A O 1
ATOM 703 N N . ARG A 1 93 ? -4.798 -8.387 16.014 1.00 90.44 93 ARG A N 1
ATOM 704 C CA . ARG A 1 93 ? -3.611 -8.844 16.743 1.00 90.44 93 ARG A CA 1
ATOM 705 C C . ARG A 1 93 ? -3.343 -8.059 18.027 1.00 90.44 93 ARG A C 1
ATOM 707 O O . ARG A 1 93 ? -2.312 -8.299 18.644 1.00 90.44 93 ARG A O 1
ATOM 714 N N . ASN A 1 94 ? -4.240 -7.155 18.432 1.00 90.06 94 ASN A N 1
ATOM 715 C CA . ASN A 1 94 ? -4.015 -6.208 19.529 1.00 90.06 94 ASN A CA 1
ATOM 716 C C . ASN A 1 94 ? -2.735 -5.366 19.354 1.00 90.06 94 ASN A C 1
ATOM 718 O O . ASN A 1 94 ? -2.052 -5.048 20.323 1.00 90.06 94 ASN A O 1
ATOM 722 N N . GLU A 1 95 ? -2.395 -5.024 18.109 1.00 91.69 95 GLU A N 1
ATOM 723 C CA . GLU A 1 95 ? -1.320 -4.083 17.790 1.00 91.69 95 GLU A CA 1
ATOM 724 C C . GLU A 1 95 ? -1.866 -2.656 17.676 1.00 91.69 95 GLU A C 1
ATOM 726 O O . GLU A 1 95 ? -3.001 -2.440 17.245 1.00 91.69 95 GLU A O 1
ATOM 731 N N . GLU A 1 96 ? -1.024 -1.680 18.010 1.00 93.56 96 GLU A N 1
ATOM 732 C CA . GLU A 1 96 ? -1.372 -0.264 17.931 1.00 93.56 96 GLU A CA 1
ATOM 733 C C . GLU A 1 96 ? -1.657 0.160 16.476 1.00 93.56 96 GLU A C 1
ATOM 735 O O . GLU A 1 96 ? -0.879 -0.173 15.565 1.00 93.56 96 GLU A O 1
ATOM 740 N N . PRO A 1 97 ? -2.763 0.882 16.215 1.00 95.75 97 PRO A N 1
ATOM 741 C CA . PRO A 1 97 ? -3.042 1.414 14.888 1.00 95.75 97 PRO A CA 1
ATOM 742 C C . PRO A 1 97 ? -1.963 2.414 14.447 1.00 95.75 97 PRO A C 1
ATOM 744 O O . PRO A 1 97 ? -1.174 2.922 15.237 1.00 95.75 97 PRO A O 1
ATOM 747 N N . ILE A 1 98 ? -1.923 2.703 13.151 1.00 96.06 98 ILE A N 1
ATOM 748 C CA . ILE A 1 98 ? -1.155 3.826 12.611 1.00 96.06 98 ILE A CA 1
ATOM 749 C C . ILE A 1 98 ? -1.678 5.112 13.260 1.00 96.06 98 ILE A C 1
ATOM 751 O O . ILE A 1 98 ? -2.886 5.364 13.233 1.00 96.06 98 ILE A O 1
ATOM 755 N N . SER A 1 99 ? -0.777 5.908 13.841 1.00 96.62 99 SER A N 1
ATOM 756 C CA . SER A 1 99 ? -1.160 7.123 14.562 1.00 96.62 99 SER A CA 1
ATOM 757 C C . SER A 1 99 ? -1.671 8.213 13.607 1.00 96.62 99 SER A C 1
ATOM 759 O O . SER A 1 99 ? -1.259 8.246 12.443 1.00 96.62 99 SER A O 1
ATOM 761 N N . PRO A 1 100 ? -2.516 9.153 14.072 1.00 96.00 100 PRO A N 1
ATOM 762 C CA . PRO A 1 100 ? -2.983 10.270 13.246 1.00 96.00 100 PRO A CA 1
ATOM 763 C C . PRO A 1 100 ? -1.841 11.083 12.615 1.00 96.00 100 PRO A C 1
ATOM 765 O O . PRO A 1 100 ? -1.927 11.470 11.453 1.00 96.00 100 PRO A O 1
ATOM 768 N N . GLU A 1 101 ? -0.732 11.270 13.338 1.00 96.50 101 GLU A N 1
ATOM 769 C CA . GLU A 1 101 ? 0.465 11.954 12.828 1.00 96.50 101 GLU A CA 1
ATOM 770 C C . GLU A 1 101 ? 1.117 11.203 11.658 1.00 96.50 101 GLU A C 1
ATOM 772 O O . GLU A 1 101 ? 1.541 11.806 10.670 1.00 96.50 101 GLU A O 1
ATOM 777 N N . GLN A 1 102 ? 1.174 9.869 11.738 1.00 96.12 102 GLN A N 1
ATOM 778 C CA . GLN A 1 102 ? 1.663 9.042 10.636 1.00 96.12 102 GLN A CA 1
ATOM 779 C C . GLN A 1 102 ? 0.723 9.111 9.433 1.00 96.12 102 GLN A C 1
ATOM 781 O O . GLN A 1 102 ? 1.201 9.209 8.305 1.00 96.12 102 GLN A O 1
ATOM 786 N N . VAL A 1 103 ? -0.595 9.100 9.662 1.00 96.69 103 VAL A N 1
ATOM 787 C CA . VAL A 1 103 ? -1.588 9.249 8.588 1.00 96.69 103 VAL A CA 1
ATOM 788 C C . VAL A 1 103 ? -1.412 10.585 7.871 1.00 96.69 103 VAL A C 1
ATOM 790 O O . VAL A 1 103 ? -1.279 10.585 6.651 1.00 96.69 103 VAL A O 1
ATOM 793 N N . ALA A 1 104 ? -1.306 11.698 8.602 1.00 95.88 104 ALA A N 1
ATOM 794 C CA . ALA A 1 104 ? -1.060 13.017 8.013 1.00 95.88 104 ALA A CA 1
ATOM 795 C C . ALA A 1 104 ? 0.219 13.031 7.156 1.00 95.88 104 ALA A C 1
ATOM 797 O O . ALA A 1 104 ? 0.229 13.526 6.030 1.00 95.88 104 ALA A O 1
ATOM 798 N N . LYS A 1 105 ? 1.295 12.391 7.635 1.00 95.31 105 LYS A N 1
ATOM 799 C CA . LYS A 1 105 ? 2.534 12.244 6.858 1.00 95.31 105 LYS A CA 1
ATOM 800 C C . LYS A 1 105 ? 2.331 11.455 5.559 1.00 95.31 105 LYS A C 1
ATOM 802 O O . LYS A 1 105 ? 2.943 11.802 4.551 1.00 95.31 105 LYS A O 1
ATOM 807 N N . TYR A 1 106 ? 1.522 10.396 5.575 1.00 95.56 106 TYR A N 1
ATOM 808 C CA . TYR A 1 106 ? 1.235 9.590 4.383 1.00 95.56 106 TYR A CA 1
ATOM 809 C C . TYR A 1 106 ? 0.327 10.303 3.377 1.00 95.56 106 TYR A C 1
ATOM 811 O O . TYR A 1 106 ? 0.424 10.019 2.184 1.00 95.56 106 TYR A O 1
ATOM 819 N N . LEU A 1 107 ? -0.530 11.216 3.840 1.00 95.75 107 LEU A N 1
ATOM 820 C CA . LEU A 1 107 ? -1.438 11.987 2.991 1.00 95.75 107 LEU A CA 1
ATOM 821 C C . LEU A 1 107 ? -0.765 13.180 2.319 1.00 95.75 107 LEU A C 1
ATOM 823 O O . LEU A 1 107 ? -1.121 13.494 1.190 1.00 95.75 107 LEU A O 1
ATOM 827 N N . LYS A 1 108 ? 0.253 13.776 2.948 1.00 93.69 108 LYS A N 1
ATOM 828 C CA . LYS A 1 108 ? 0.957 14.963 2.437 1.00 93.69 108 LYS A CA 1
ATOM 829 C C . LYS A 1 108 ? 1.305 14.923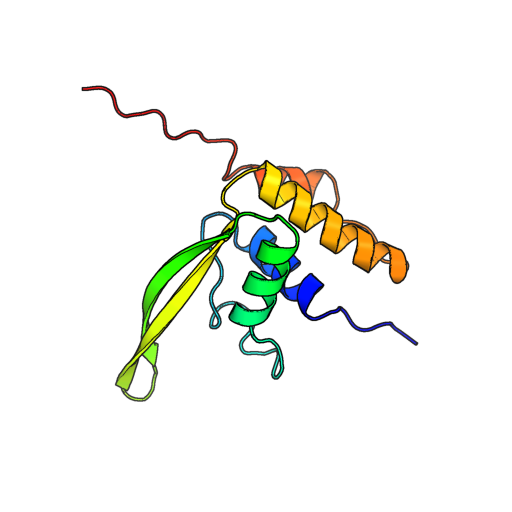 0.931 1.00 93.69 108 LYS A C 1
ATOM 831 O O . LYS A 1 108 ? 1.044 15.911 0.255 1.00 93.69 108 LYS A O 1
ATOM 836 N N . PRO A 1 109 ? 1.822 13.818 0.348 1.00 92.06 109 PRO A N 1
ATOM 837 C CA . PRO A 1 109 ? 2.113 13.754 -1.092 1.00 92.06 109 PRO A CA 1
ATOM 838 C C . PRO A 1 109 ? 0.880 13.828 -2.013 1.00 92.06 109 PRO A C 1
ATOM 840 O O . PRO A 1 109 ? 1.032 13.873 -3.230 1.00 92.06 109 PRO A O 1
ATOM 843 N N . TYR A 1 110 ? -0.332 13.750 -1.469 1.00 90.44 110 TYR A N 1
ATOM 844 C CA . TYR A 1 110 ? -1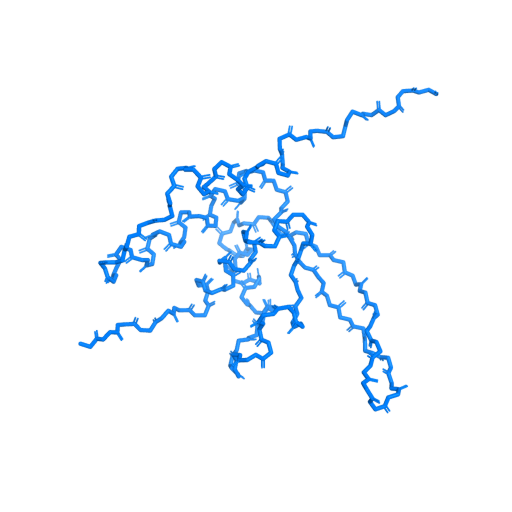.601 13.727 -2.200 1.00 90.44 110 TYR A CA 1
ATOM 845 C C . TYR A 1 110 ? -2.442 14.988 -1.977 1.00 90.44 110 TYR A C 1
ATOM 847 O O . TYR A 1 110 ? -3.450 15.154 -2.654 1.00 90.44 110 TYR A O 1
ATOM 855 N N . GLU A 1 111 ? -2.024 15.866 -1.063 1.00 84.56 111 GLU A N 1
ATOM 856 C CA . GLU A 1 111 ? -2.650 17.169 -0.802 1.00 84.56 111 GLU A CA 1
ATOM 857 C C . GLU A 1 111 ? -2.207 18.234 -1.820 1.00 84.56 111 GLU A C 1
ATOM 859 O O . GLU A 1 111 ? -2.923 19.201 -2.069 1.00 84.56 111 GLU A O 1
ATOM 864 N N . GLU A 1 112 ? -1.048 18.040 -2.454 1.00 66.62 112 GLU A N 1
ATOM 865 C CA . GLU A 1 112 ? -0.568 18.876 -3.553 1.00 66.62 112 GLU A CA 1
ATOM 866 C C . GLU A 1 112 ? -1.274 18.458 -4.854 1.00 66.62 112 GLU A C 1
ATOM 868 O O . GLU A 1 112 ? -0.840 17.551 -5.570 1.00 66.62 112 GLU A O 1
ATOM 873 N N . THR A 1 113 ? -2.393 19.110 -5.175 1.00 55.94 113 THR A N 1
ATOM 874 C CA . THR A 1 113 ? -2.868 19.188 -6.565 1.00 55.94 113 THR A CA 1
ATOM 875 C C . THR A 1 113 ? -1.720 19.703 -7.437 1.00 55.94 113 THR A C 1
ATOM 877 O O . THR A 1 113 ? -1.064 20.667 -7.032 1.00 55.94 113 THR A O 1
ATOM 880 N N . PRO A 1 114 ? -1.465 19.138 -8.633 1.00 48.38 114 PRO A N 1
ATOM 881 C CA . PRO A 1 114 ? -0.658 19.850 -9.603 1.00 48.38 114 PRO A CA 1
ATOM 882 C C . PRO A 1 114 ? -1.436 21.125 -9.927 1.00 48.38 114 PRO A C 1
ATOM 884 O O . PRO A 1 114 ? -2.493 21.070 -10.550 1.00 48.38 114 PRO A O 1
ATOM 887 N N . THR A 1 115 ? -0.954 22.268 -9.443 1.00 44.19 115 THR A N 1
ATOM 888 C CA . THR A 1 115 ? -1.290 23.547 -10.054 1.00 44.19 115 THR A CA 1
ATOM 889 C C . THR A 1 115 ? -0.914 23.384 -11.513 1.00 44.19 115 THR A C 1
ATOM 891 O O . THR A 1 115 ? 0.269 23.261 -11.834 1.00 44.19 115 THR A O 1
ATOM 894 N N . GLU A 1 116 ? -1.922 23.267 -12.374 1.00 45.59 116 GLU A N 1
ATOM 895 C CA . GLU A 1 116 ? -1.730 23.361 -13.807 1.00 45.59 116 GLU A CA 1
ATOM 896 C C . GLU A 1 116 ? -0.897 24.619 -14.051 1.00 45.59 116 GLU A C 1
ATOM 898 O O . GLU A 1 116 ? -1.276 25.722 -13.651 1.00 45.59 116 GLU A O 1
ATOM 903 N N . ALA A 1 117 ? 0.298 24.432 -14.610 1.00 43.28 117 ALA A N 1
ATOM 904 C CA . ALA A 1 117 ? 1.076 25.527 -15.148 1.00 43.28 117 ALA A CA 1
ATOM 905 C C . ALA A 1 117 ? 0.251 26.095 -16.306 1.00 43.28 117 ALA A C 1
ATOM 907 O O . ALA A 1 117 ? 0.188 25.502 -17.382 1.00 43.28 117 ALA A O 1
ATOM 908 N N . GLY A 1 118 ? -0.466 27.177 -16.017 1.00 49.41 118 GLY A N 1
ATOM 909 C CA . GLY A 1 118 ? -1.152 27.980 -17.008 1.00 49.41 118 GLY A CA 1
ATOM 910 C C . GLY A 1 118 ? -0.138 28.693 -17.895 1.00 49.41 118 GLY A C 1
ATOM 911 O O . GLY A 1 118 ? 0.736 29.383 -17.375 1.00 49.41 118 GLY A O 1
ATOM 912 N N . GLU A 1 119 ? -0.353 28.493 -19.197 1.00 38.78 119 GLU A N 1
ATOM 913 C CA . GLU A 1 119 ? 0.054 29.298 -20.365 1.00 38.78 119 GLU A CA 1
ATOM 914 C C . GLU A 1 119 ? 1.543 29.372 -20.747 1.00 38.78 119 GLU A C 1
ATOM 916 O O . GLU A 1 119 ? 2.379 29.928 -20.003 1.00 38.78 119 GLU A O 1
#

Secondary structure (DSSP, 8-state):
--PPPPHHHHHHHHHHHHGGG-EETTSSGGG-TT--HHHHHHHHHHTT--EEEEEEEEE-TTS-EEEEEEEEESSHHHHHHHHHHHHHHHHTTTPPPPPHHHHHHHHHHHH--------

Radius of gyration: 15.75 Å; chains: 1; bounding box: 37×46×40 Å